Protein AF-A0A4D4N0U7-F1 (afdb_monomer_lite)

InterPro domains:
  IPR027417 P-loop containing nucleoside triphosphate hydrolase [SSF52540] (2-85)
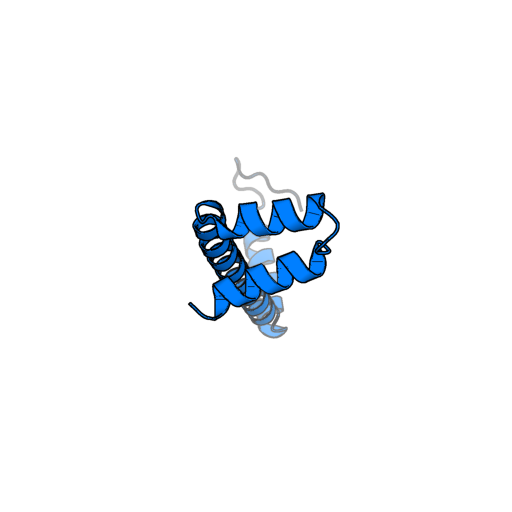
Secondary structure (DSSP, 8-state):
---BGGGTBTHHHHHHHHHHHHHHHHHTTHHHHHHHHHHHHHHHHHHHHHHHHHHHHHHTSHHHHHHHHHHHTTSS-HHHHHHHHHHHHH--

Radius of gyration: 25.64 Å; chains: 1; bounding box: 59×24×57 Å

pLDDT: mean 88.2, std 10.39, range [55.12, 98.31]

Sequence (92 aa):
MKTVAARGEGIDEVVEALEKHRAWMEEHGVLTERRLARASQEIETIAVTALRRRIGDLHGDRRLSALAERIVAGELDPYRAADSLVEGVTEG

Organism: Streptomyces avermitilis (NCBI:txid33903)

Foldseek 3Di:
DDADVVVRRPVVVVVVVVVVVVVVCVVVVVVVVVVVVVVVVVVVVVVVVVLVVLLVVCVPPCLLVVLVVCVVVVNDDPVVSVVVSSVVSVVD

Structure (mmCIF, N/CA/C/O backbone):
data_AF-A0A4D4N0U7-F1
#
_entry.id   AF-A0A4D4N0U7-F1
#
loop_
_atom_site.group_PDB
_atom_site.id
_atom_site.type_symbol
_atom_site.label_atom_id
_atom_site.label_alt_id
_atom_site.label_comp_id
_atom_site.label_asym_id
_atom_site.label_entity_id
_atom_site.label_seq_id
_atom_site.pdbx_PDB_ins_code
_atom_site.Cartn_x
_atom_site.Cartn_y
_atom_site.Cartn_z
_atom_site.occupancy
_atom_site.B_iso_or_equiv
_atom_site.auth_seq_id
_atom_site.auth_comp_id
_atom_site.auth_asym_id
_atom_site.auth_atom_id
_atom_site.pdbx_PDB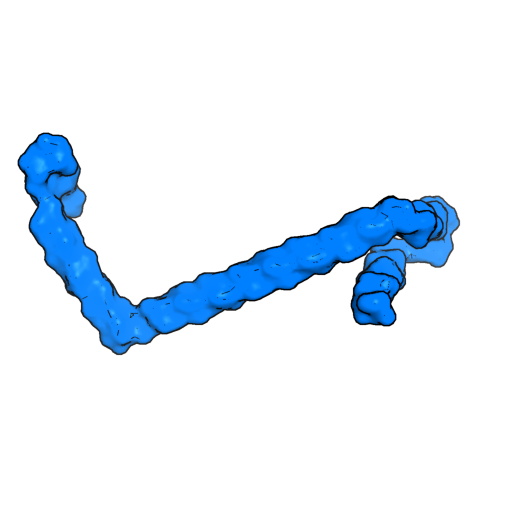_model_num
ATOM 1 N N . MET A 1 1 ? -29.709 -12.771 18.530 1.00 61.78 1 MET A N 1
ATOM 2 C CA . MET A 1 1 ? -30.754 -11.814 18.949 1.00 61.78 1 MET A CA 1
ATOM 3 C C . MET A 1 1 ? -31.412 -11.239 17.694 1.00 61.78 1 MET A C 1
ATOM 5 O O . MET A 1 1 ? -30.703 -11.090 16.706 1.00 61.78 1 MET A O 1
ATOM 9 N N . LYS A 1 2 ? -32.730 -10.997 17.680 1.00 67.50 2 LYS A N 1
ATOM 10 C CA . LYS A 1 2 ? -33.425 -10.334 16.559 1.00 67.50 2 LYS A CA 1
ATOM 11 C C . LYS A 1 2 ? -33.757 -8.902 16.977 1.00 67.50 2 LYS A C 1
ATOM 13 O O . LYS A 1 2 ? -34.266 -8.723 18.075 1.00 67.50 2 LYS A O 1
ATOM 18 N N . THR A 1 3 ? -33.484 -7.928 16.118 1.00 74.06 3 THR A N 1
ATOM 19 C CA . THR A 1 3 ? -33.866 -6.523 16.318 1.00 74.06 3 THR A CA 1
ATOM 20 C C . THR A 1 3 ? -34.805 -6.075 15.205 1.00 74.06 3 THR A C 1
ATOM 22 O O . THR A 1 3 ? -34.673 -6.519 14.061 1.00 74.06 3 THR A O 1
ATOM 25 N N . VAL A 1 4 ? -35.770 -5.210 15.530 1.00 77.31 4 VAL A N 1
ATOM 26 C CA . VAL A 1 4 ? -36.690 -4.608 14.552 1.00 77.31 4 VAL A CA 1
ATOM 27 C C . VAL A 1 4 ? -36.568 -3.093 14.647 1.00 77.31 4 VAL A C 1
ATOM 29 O O . VAL A 1 4 ? -37.276 -2.435 15.408 1.00 77.31 4 VAL A O 1
ATOM 32 N N . ALA A 1 5 ? -35.676 -2.531 13.828 1.00 71.12 5 ALA A N 1
ATOM 33 C CA . ALA A 1 5 ? -35.340 -1.105 13.855 1.00 71.12 5 ALA A CA 1
ATOM 34 C C . ALA A 1 5 ? -36.569 -0.188 13.710 1.00 71.12 5 ALA A C 1
ATOM 36 O O . ALA A 1 5 ? -36.683 0.811 14.409 1.00 71.12 5 ALA A O 1
ATOM 37 N N . ALA A 1 6 ? -37.532 -0.560 12.860 1.00 76.19 6 ALA A N 1
ATOM 38 C CA . ALA A 1 6 ? -38.743 0.228 12.614 1.00 76.19 6 ALA A CA 1
ATOM 39 C C . ALA A 1 6 ? -39.706 0.316 13.817 1.00 76.19 6 ALA A C 1
ATOM 41 O O . ALA A 1 6 ? -40.606 1.149 13.805 1.00 76.19 6 ALA A O 1
ATOM 42 N N . ARG A 1 7 ? -39.549 -0.546 14.832 1.00 76.88 7 ARG A N 1
ATOM 43 C CA . ARG A 1 7 ? -40.392 -0.574 16.042 1.00 76.88 7 ARG A CA 1
ATOM 44 C C . ARG A 1 7 ? -39.635 -0.198 17.316 1.00 76.88 7 ARG A C 1
ATOM 46 O O . ARG A 1 7 ? -40.230 -0.203 18.384 1.00 76.88 7 ARG A O 1
ATOM 53 N N . GLY A 1 8 ? -38.339 0.101 17.215 1.00 72.31 8 GLY A N 1
ATOM 54 C CA . GLY A 1 8 ? -37.487 0.339 18.382 1.00 72.31 8 GLY A CA 1
ATOM 55 C C . GLY A 1 8 ? -37.195 -0.914 19.218 1.00 72.31 8 GLY A C 1
ATOM 56 O O . GLY A 1 8 ? -36.566 -0.814 20.264 1.00 72.31 8 GLY A O 1
ATOM 57 N N . GLU A 1 9 ? -37.625 -2.097 18.774 1.00 84.38 9 GLU A N 1
ATOM 58 C CA . GLU A 1 9 ? -37.477 -3.342 19.530 1.00 84.38 9 GLU A CA 1
ATOM 59 C C . GLU A 1 9 ? -36.052 -3.895 19.415 1.00 84.38 9 GLU A C 1
ATOM 61 O O . GLU A 1 9 ? -35.523 -4.083 18.309 1.00 84.38 9 GLU A O 1
ATOM 66 N N . GLY A 1 10 ? -35.457 -4.226 20.560 1.00 82.38 10 GLY A N 1
ATOM 67 C CA . GLY A 1 10 ? -34.141 -4.852 20.627 1.00 82.38 10 GLY A CA 1
ATOM 68 C C . GLY A 1 10 ? -32.961 -3.875 20.542 1.00 82.38 10 GLY A C 1
ATOM 69 O O . GLY A 1 10 ? -31.822 -4.319 20.401 1.00 82.38 10 GLY A O 1
ATOM 70 N N . ILE A 1 11 ? -33.216 -2.559 20.519 1.00 85.88 11 ILE A N 1
ATOM 71 C CA . ILE A 1 11 ? -32.162 -1.541 20.381 1.00 85.88 11 ILE A CA 1
ATOM 72 C C . ILE A 1 11 ? -31.333 -1.445 21.663 1.00 85.88 11 ILE A C 1
ATOM 74 O O . ILE A 1 11 ? -30.105 -1.458 21.576 1.00 85.88 11 ILE A O 1
ATOM 78 N N . ASP A 1 12 ? -31.979 -1.398 22.827 1.00 87.00 12 ASP A N 1
ATOM 79 C CA . ASP A 1 12 ? -31.298 -1.239 24.117 1.00 87.00 12 ASP A CA 1
ATOM 80 C C . ASP A 1 12 ? -30.342 -2.404 24.391 1.00 87.00 12 ASP A C 1
ATOM 82 O O . ASP A 1 12 ? -29.196 -2.206 24.789 1.00 87.00 12 ASP A O 1
ATOM 86 N N . GLU A 1 13 ? -30.753 -3.628 24.074 1.00 86.88 13 GLU A N 1
ATOM 87 C CA . GLU A 1 13 ? -29.913 -4.805 24.260 1.00 86.88 13 GLU A CA 1
ATOM 88 C C . GLU A 1 13 ? -28.758 -4.869 23.242 1.00 86.88 13 GLU A C 1
ATOM 90 O O . GLU A 1 13 ? -27.699 -5.422 23.546 1.00 86.88 13 GLU A O 1
ATOM 95 N N . VAL A 1 14 ? -28.913 -4.293 22.039 1.00 88.56 14 VAL A N 1
ATOM 96 C CA . VAL A 1 14 ? -27.785 -4.122 21.104 1.00 88.56 14 VAL A CA 1
ATOM 97 C C . VAL A 1 14 ? -26.794 -3.095 21.636 1.00 88.56 14 VAL A C 1
ATOM 99 O O . VAL A 1 14 ? -25.589 -3.331 21.545 1.00 88.56 14 VAL A O 1
ATOM 102 N N . VAL A 1 15 ? -27.270 -1.987 22.207 1.00 91.56 15 VAL A N 1
ATOM 103 C CA . VAL A 1 15 ? -26.401 -0.984 22.840 1.00 91.56 15 VAL A CA 1
ATOM 104 C C . VAL A 1 15 ? -25.631 -1.614 24.002 1.00 91.56 15 VAL A C 1
ATOM 106 O O . VAL A 1 15 ? -24.404 -1.531 24.027 1.00 91.56 15 VAL A O 1
ATOM 109 N N . GLU A 1 16 ? -26.307 -2.350 24.887 1.00 92.50 16 GLU A N 1
ATOM 110 C CA . GLU A 1 16 ? -25.669 -3.044 26.012 1.00 92.50 16 GLU A CA 1
ATOM 111 C C . GLU A 1 16 ? -24.627 -4.077 25.537 1.00 92.50 16 GLU A C 1
ATOM 113 O O . GLU A 1 16 ? -23.526 -4.182 26.087 1.00 92.50 16 GLU A O 1
ATOM 118 N N . ALA A 1 17 ? -24.933 -4.834 24.479 1.00 92.06 17 ALA A N 1
ATOM 119 C CA . ALA A 1 17 ? -23.988 -5.781 23.892 1.00 92.06 17 ALA A CA 1
ATOM 120 C C . ALA A 1 17 ? -22.755 -5.083 23.286 1.00 92.06 17 ALA A C 1
ATOM 122 O O . ALA A 1 17 ? -21.637 -5.594 23.414 1.00 92.06 17 ALA A O 1
ATOM 123 N N . LEU A 1 18 ? -22.931 -3.917 22.653 1.00 93.00 18 LEU A N 1
ATOM 124 C CA . LEU A 1 18 ? -21.831 -3.112 22.116 1.00 93.00 18 LEU A CA 1
ATOM 125 C C . LEU A 1 18 ? -20.942 -2.549 23.226 1.00 93.00 18 LEU A C 1
ATOM 127 O O . LEU A 1 18 ? -19.719 -2.577 23.086 1.00 93.00 18 LEU A O 1
ATOM 131 N N . GLU A 1 19 ? -21.525 -2.082 24.330 1.00 95.25 19 GLU A N 1
ATOM 132 C CA . GLU A 1 19 ? -20.775 -1.592 25.491 1.00 95.25 19 GLU A CA 1
ATOM 133 C C . GLU A 1 19 ? -19.946 -2.706 26.135 1.00 95.25 19 GLU A C 1
ATOM 135 O O . GLU A 1 19 ? -18.742 -2.534 26.337 1.00 95.25 19 GLU A O 1
ATOM 140 N N . LYS A 1 20 ? -20.544 -3.886 26.359 1.00 93.75 20 LYS A N 1
ATOM 141 C CA . LYS A 1 20 ? -19.827 -5.071 26.866 1.00 93.75 20 LYS A CA 1
ATOM 142 C C . LYS A 1 20 ? -18.683 -5.476 25.943 1.00 93.75 20 LYS A C 1
ATOM 144 O O . LYS A 1 20 ? -17.578 -5.751 26.410 1.00 93.75 20 LYS A O 1
ATOM 149 N N . HIS A 1 21 ? -18.923 -5.491 24.631 1.00 93.88 21 HIS A N 1
ATOM 150 C CA . HIS A 1 21 ? -17.880 -5.821 23.666 1.00 93.88 21 HIS A CA 1
ATOM 151 C C . HIS A 1 21 ? -16.760 -4.777 23.665 1.00 93.88 21 HIS A C 1
ATOM 153 O O . HIS A 1 21 ? -15.587 -5.141 23.639 1.00 93.88 21 HIS A O 1
ATOM 159 N N . ARG A 1 22 ? -17.100 -3.486 23.744 1.00 92.50 22 ARG A N 1
ATOM 160 C CA . ARG A 1 22 ? -16.120 -2.401 23.810 1.00 92.50 22 ARG A CA 1
ATOM 161 C C . ARG A 1 22 ? -15.250 -2.494 25.061 1.00 92.50 22 ARG A C 1
ATOM 163 O O . ARG A 1 22 ? -14.036 -2.398 24.927 1.00 92.50 22 ARG A O 1
ATOM 170 N N . ALA A 1 23 ? -15.847 -2.713 26.231 1.00 95.19 23 ALA A N 1
ATOM 171 C CA . ALA A 1 23 ? -15.111 -2.875 27.484 1.00 95.19 23 ALA A CA 1
ATOM 172 C C . ALA A 1 23 ? -14.138 -4.060 27.407 1.00 95.19 23 ALA A C 1
ATOM 174 O O . ALA A 1 23 ? -12.960 -3.912 27.722 1.00 95.19 23 ALA A O 1
ATOM 175 N N . TRP A 1 24 ? -14.597 -5.198 26.874 1.00 96.75 24 TRP A N 1
ATOM 176 C CA . TRP A 1 24 ? -13.734 -6.354 26.630 1.00 96.75 24 TRP A CA 1
ATOM 177 C C . TRP A 1 24 ? -12.579 -6.010 25.675 1.00 96.75 24 TRP A C 1
ATOM 179 O O . TRP A 1 24 ? -11.425 -6.321 25.956 1.00 96.75 24 TRP A O 1
ATOM 189 N N . MET A 1 25 ? -12.854 -5.315 24.567 1.00 95.44 25 MET A N 1
ATOM 190 C CA . MET A 1 25 ? -11.820 -4.906 23.610 1.00 95.44 25 MET A CA 1
ATOM 191 C C . MET A 1 25 ? -10.812 -3.896 24.181 1.00 95.44 25 MET A C 1
ATOM 193 O O . MET A 1 25 ? -9.669 -3.868 23.721 1.00 95.44 25 MET A O 1
ATOM 197 N N . GLU A 1 26 ? -11.230 -3.039 25.113 1.00 94.31 26 GLU A N 1
ATOM 198 C CA . GLU A 1 26 ? -10.355 -2.098 25.825 1.00 94.31 26 GLU A CA 1
ATOM 199 C C . GLU A 1 26 ? -9.457 -2.841 26.818 1.00 94.31 26 GLU A C 1
ATOM 201 O O . GLU A 1 26 ? -8.239 -2.676 26.766 1.00 94.31 26 GLU A O 1
ATOM 206 N N . GLU A 1 27 ? -10.036 -3.720 27.641 1.00 95.56 27 GLU A N 1
ATOM 207 C CA . GLU A 1 27 ? -9.311 -4.554 28.607 1.00 95.56 27 GLU A CA 1
ATOM 208 C C . GLU A 1 27 ? -8.263 -5.449 27.929 1.00 95.56 27 GLU A C 1
ATOM 210 O O . GLU A 1 27 ? -7.149 -5.599 28.424 1.00 95.56 27 GLU A O 1
ATOM 215 N N . HIS A 1 28 ? -8.593 -5.997 26.759 1.00 95.50 28 HIS A N 1
ATOM 216 C CA . HIS A 1 28 ? -7.731 -6.932 26.034 1.00 95.50 28 HIS A CA 1
ATOM 217 C C . HIS A 1 28 ? -6.824 -6.241 25.001 1.00 95.50 28 HIS A C 1
ATOM 219 O O . HIS A 1 28 ? -6.192 -6.916 24.196 1.00 95.50 28 HIS A O 1
ATOM 225 N N . GLY A 1 29 ? -6.775 -4.903 24.959 1.00 94.81 29 GLY A N 1
ATOM 226 C CA . GLY A 1 29 ? -5.894 -4.150 24.050 1.00 94.81 29 GLY A CA 1
ATOM 227 C C . GLY A 1 29 ? -6.256 -4.215 22.556 1.00 94.81 29 GLY A C 1
ATOM 228 O O . GLY A 1 29 ? -5.613 -3.558 21.733 1.00 94.81 29 GLY A O 1
ATOM 229 N N . VAL A 1 30 ? -7.329 -4.921 22.190 1.00 96.50 30 VAL A N 1
ATOM 230 C CA . VAL A 1 30 ? -7.759 -5.173 20.803 1.00 96.50 30 VAL A CA 1
ATOM 231 C C . VAL A 1 30 ? -8.033 -3.875 20.039 1.00 96.50 30 VAL A C 1
ATOM 233 O O . VAL A 1 30 ? -7.789 -3.787 18.832 1.00 96.50 30 VAL A O 1
ATOM 236 N N . LEU A 1 31 ? -8.537 -2.831 20.710 1.00 93.44 31 LEU A N 1
ATOM 237 C CA . LEU A 1 31 ? -8.739 -1.530 20.058 1.00 93.44 31 LEU A CA 1
ATOM 238 C C . LEU A 1 31 ? -7.425 -0.918 19.570 1.00 93.44 31 LEU A C 1
ATOM 240 O O . LEU A 1 31 ? -7.394 -0.352 18.475 1.00 93.44 31 LEU A O 1
ATOM 244 N N . THR A 1 32 ? -6.362 -1.030 20.362 1.00 94.94 32 THR A N 1
ATOM 245 C CA . THR A 1 32 ? -5.034 -0.517 20.015 1.00 94.94 32 THR A CA 1
ATOM 246 C C . THR A 1 32 ? -4.440 -1.318 18.865 1.00 94.94 32 THR A C 1
ATOM 248 O O . THR A 1 32 ? -4.011 -0.719 17.881 1.00 94.94 32 THR A O 1
ATOM 251 N N . GLU A 1 33 ? -4.518 -2.649 18.914 1.00 96.44 33 GLU A N 1
ATOM 252 C CA . GLU A 1 33 ? -4.071 -3.525 17.821 1.00 96.44 33 GLU A CA 1
ATOM 253 C C . GLU A 1 33 ? -4.778 -3.193 16.501 1.00 96.44 33 GLU A C 1
ATOM 255 O O . GLU A 1 33 ? -4.140 -2.990 15.468 1.00 96.44 33 GLU A O 1
ATOM 260 N N . ARG A 1 34 ? -6.108 -3.035 16.532 1.00 96.25 34 ARG A N 1
ATOM 261 C CA . ARG A 1 34 ? -6.890 -2.657 15.346 1.00 96.25 34 ARG A CA 1
ATOM 262 C C . ARG A 1 34 ? -6.566 -1.257 14.838 1.00 96.25 34 ARG A C 1
ATOM 264 O O . ARG A 1 34 ? -6.720 -1.004 13.645 1.00 96.25 34 ARG A O 1
ATOM 271 N N . ARG A 1 35 ? -6.223 -0.315 15.722 1.00 96.38 35 ARG A N 1
ATOM 272 C CA . ARG A 1 35 ? -5.789 1.035 15.321 1.00 96.38 35 ARG A CA 1
ATOM 273 C C . ARG A 1 35 ? -4.428 0.971 14.638 1.00 96.38 35 ARG A C 1
ATOM 275 O O . ARG A 1 35 ? -4.281 1.585 13.589 1.00 96.38 35 ARG A O 1
ATOM 282 N N . LEU A 1 36 ? -3.496 0.189 15.180 1.00 97.62 36 LEU A N 1
ATOM 283 C CA . LEU A 1 36 ? -2.178 -0.013 14.587 1.00 97.62 36 LEU A CA 1
ATOM 284 C C . LEU A 1 36 ? -2.289 -0.666 13.207 1.00 97.62 36 LEU A C 1
ATOM 286 O O . LEU A 1 36 ? -1.770 -0.119 12.245 1.00 97.62 36 LEU A O 1
ATOM 290 N N . ALA A 1 37 ? -3.050 -1.758 13.083 1.00 97.69 37 ALA A N 1
ATOM 291 C CA . ALA A 1 37 ? -3.261 -2.435 11.804 1.00 97.69 37 ALA A CA 1
ATOM 292 C C . ALA A 1 37 ? -3.881 -1.507 10.743 1.00 97.69 37 ALA A C 1
ATOM 294 O O . ALA A 1 37 ? -3.437 -1.493 9.596 1.00 97.69 37 ALA A O 1
ATOM 295 N N . ARG A 1 38 ? -4.871 -0.684 11.125 1.00 97.94 38 ARG A N 1
ATOM 296 C CA . ARG A 1 38 ? -5.460 0.319 10.221 1.00 97.94 38 ARG A CA 1
ATOM 297 C C . ARG A 1 38 ? -4.448 1.378 9.800 1.00 97.94 38 ARG A C 1
ATOM 299 O O . ARG A 1 38 ? -4.363 1.667 8.613 1.00 97.94 38 ARG A O 1
ATOM 306 N N . ALA A 1 39 ? -3.675 1.913 10.743 1.00 97.88 39 ALA A N 1
ATOM 307 C CA . ALA A 1 39 ? -2.642 2.896 10.441 1.00 97.88 39 ALA A CA 1
ATOM 308 C C . ALA A 1 39 ? -1.569 2.315 9.506 1.00 97.88 39 ALA A C 1
ATOM 310 O O . ALA A 1 39 ? -1.197 2.959 8.532 1.00 97.88 39 ALA A O 1
ATOM 311 N N . SER A 1 40 ? -1.119 1.079 9.743 1.00 97.81 40 SER A N 1
ATOM 312 C CA . SER A 1 40 ? -0.175 0.384 8.861 1.00 97.81 40 SER A CA 1
ATOM 313 C C . SER A 1 40 ? -0.729 0.216 7.446 1.00 97.81 40 SER A C 1
ATOM 315 O O . SER A 1 40 ? -0.036 0.540 6.484 1.00 97.81 40 SER A O 1
ATOM 317 N N . GLN A 1 41 ? -1.987 -0.216 7.312 1.00 98.19 41 GLN A N 1
ATOM 318 C CA . GLN A 1 41 ? -2.635 -0.375 6.008 1.00 98.19 41 GLN A CA 1
ATOM 319 C C . GLN A 1 41 ? -2.783 0.961 5.268 1.00 98.19 41 GLN A C 1
ATOM 321 O O . GLN A 1 41 ? -2.613 1.026 4.049 1.00 98.19 41 GLN A O 1
ATOM 326 N N . GLU A 1 42 ? -3.111 2.030 5.994 1.00 98.31 42 GLU A N 1
ATOM 327 C CA . GLU A 1 42 ? -3.247 3.376 5.441 1.00 98.31 42 GLU A CA 1
ATOM 328 C C . GLU A 1 42 ? -1.898 3.912 4.951 1.00 98.31 42 GLU A C 1
ATOM 330 O O . GLU A 1 42 ? -1.800 4.364 3.810 1.00 98.31 42 GLU A O 1
ATOM 335 N N . ILE A 1 43 ? -0.842 3.768 5.757 1.00 98.25 43 ILE A N 1
ATOM 336 C CA . ILE A 1 43 ? 0.531 4.133 5.382 1.00 98.25 43 ILE A CA 1
ATOM 337 C C . ILE A 1 43 ? 0.963 3.382 4.118 1.00 98.25 43 ILE A C 1
ATOM 339 O O . ILE A 1 43 ? 1.449 4.005 3.174 1.00 98.25 43 ILE A O 1
ATOM 343 N N . GLU A 1 44 ? 0.756 2.064 4.070 1.00 98.12 44 GLU A N 1
ATOM 344 C CA . GLU A 1 44 ? 1.084 1.243 2.901 1.00 98.12 44 GLU A CA 1
ATOM 345 C C . GLU A 1 44 ? 0.323 1.714 1.655 1.00 9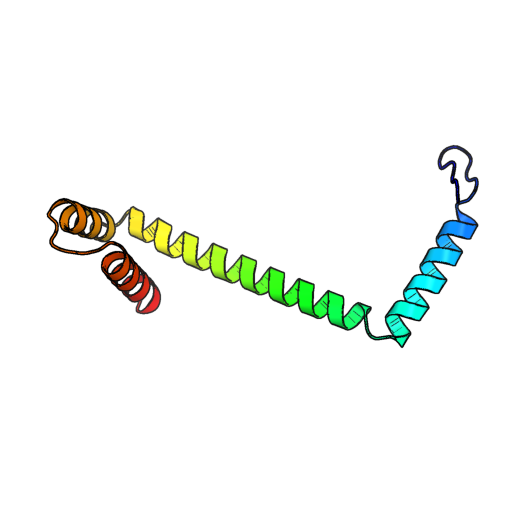8.12 44 GLU A C 1
ATOM 347 O O . GLU A 1 44 ? 0.914 1.917 0.593 1.00 98.12 44 GLU A O 1
ATOM 352 N N . THR A 1 45 ? -0.982 1.957 1.793 1.00 98.00 45 THR A N 1
ATOM 353 C CA . THR A 1 45 ? -1.833 2.418 0.689 1.00 98.00 45 THR A CA 1
ATOM 354 C C . THR A 1 45 ? -1.346 3.754 0.138 1.00 98.00 45 THR A C 1
ATOM 356 O O . THR A 1 45 ? -1.233 3.916 -1.081 1.00 98.00 45 THR A O 1
ATOM 359 N N . ILE A 1 46 ? -1.024 4.704 1.020 1.00 97.62 46 ILE A N 1
ATOM 360 C CA . ILE A 1 46 ? -0.494 6.016 0.640 1.00 97.62 46 ILE A CA 1
ATOM 361 C C . ILE A 1 46 ? 0.842 5.853 -0.090 1.00 97.62 46 ILE A C 1
ATOM 363 O O . ILE A 1 46 ? 1.010 6.400 -1.182 1.00 97.62 46 ILE A O 1
ATOM 367 N N . ALA A 1 47 ? 1.768 5.070 0.469 1.00 95.88 47 ALA A N 1
ATOM 368 C CA . ALA A 1 47 ? 3.097 4.864 -0.097 1.00 95.88 47 ALA A CA 1
ATOM 369 C C . ALA A 1 47 ? 3.041 4.217 -1.492 1.00 95.88 47 ALA A C 1
ATOM 371 O O . ALA A 1 47 ? 3.630 4.740 -2.441 1.00 95.88 47 ALA A O 1
ATOM 372 N N . VAL A 1 48 ? 2.280 3.128 -1.654 1.00 94.94 48 VAL A N 1
ATOM 373 C CA . VAL A 1 48 ? 2.129 2.430 -2.943 1.00 94.94 48 VAL A CA 1
ATOM 374 C C . VAL A 1 48 ? 1.436 3.320 -3.974 1.00 94.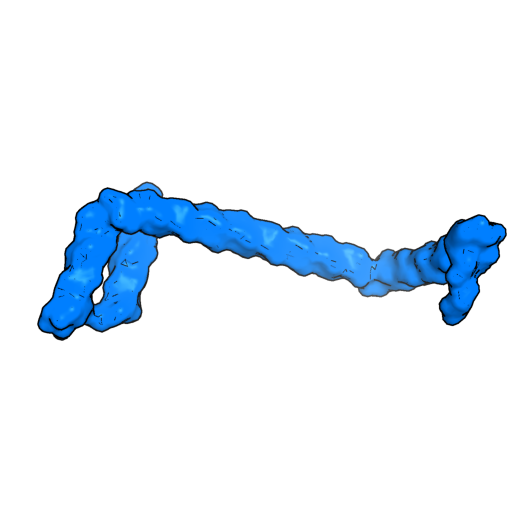94 48 VAL A C 1
ATOM 376 O O . VAL A 1 48 ? 1.831 3.340 -5.141 1.00 94.94 48 VAL A O 1
ATOM 379 N N . THR A 1 49 ? 0.427 4.093 -3.565 1.00 95.62 49 THR A N 1
ATOM 380 C CA . THR A 1 49 ? -0.258 5.036 -4.464 1.00 95.62 49 THR A CA 1
ATOM 381 C C . THR A 1 49 ? 0.691 6.129 -4.948 1.00 95.62 49 THR A C 1
ATOM 383 O O . THR A 1 49 ? 0.720 6.429 -6.142 1.00 95.62 49 THR A O 1
ATOM 386 N N . ALA A 1 50 ? 1.501 6.692 -4.049 1.00 91.88 50 ALA A N 1
ATOM 387 C CA . ALA A 1 50 ? 2.499 7.696 -4.397 1.00 91.88 50 ALA A CA 1
ATOM 388 C C . ALA A 1 50 ? 3.559 7.137 -5.361 1.00 91.88 50 ALA A C 1
ATOM 390 O O . ALA A 1 50 ? 3.857 7.769 -6.376 1.00 91.88 50 ALA A O 1
ATOM 391 N N . LEU A 1 51 ? 4.074 5.930 -5.098 1.00 90.31 51 LEU A N 1
ATOM 392 C CA . LEU A 1 51 ? 5.055 5.271 -5.963 1.00 90.31 51 LEU A CA 1
ATOM 393 C C . LEU A 1 51 ? 4.490 4.993 -7.363 1.00 90.31 51 LEU A C 1
ATOM 395 O O . LEU A 1 51 ? 5.137 5.305 -8.361 1.00 90.31 51 LEU A O 1
ATOM 399 N N . ARG A 1 52 ? 3.256 4.477 -7.453 1.00 88.56 52 ARG A N 1
ATOM 400 C CA . ARG A 1 52 ? 2.571 4.257 -8.739 1.00 88.56 52 ARG A CA 1
ATOM 401 C C . ARG A 1 52 ? 2.420 5.544 -9.541 1.00 88.56 52 ARG A C 1
ATOM 403 O O . ARG A 1 52 ? 2.576 5.511 -10.755 1.00 88.56 52 ARG A O 1
ATOM 410 N N . ARG A 1 53 ? 2.140 6.668 -8.875 1.00 88.31 53 ARG A N 1
ATOM 411 C CA . ARG A 1 53 ? 2.025 7.977 -9.531 1.00 88.31 53 ARG A CA 1
ATOM 412 C C . ARG A 1 53 ? 3.355 8.411 -10.148 1.00 88.31 53 ARG A C 1
ATOM 414 O O . ARG A 1 53 ? 3.384 8.705 -11.334 1.00 88.31 53 ARG A O 1
ATOM 421 N N . ARG A 1 54 ? 4.453 8.318 -9.385 1.00 85.62 54 ARG A N 1
ATOM 422 C CA . ARG A 1 54 ? 5.815 8.615 -9.871 1.00 85.62 54 ARG A CA 1
ATOM 423 C C . ARG A 1 54 ? 6.209 7.732 -11.059 1.00 85.62 54 ARG A C 1
ATOM 425 O O . ARG A 1 54 ? 6.766 8.219 -12.033 1.00 85.62 54 ARG A O 1
ATOM 432 N N . ILE A 1 55 ? 5.883 6.439 -11.006 1.00 84.31 55 ILE A N 1
ATOM 433 C CA . ILE A 1 55 ? 6.107 5.512 -12.128 1.00 84.31 55 ILE A CA 1
ATOM 434 C C . ILE A 1 55 ? 5.243 5.888 -13.342 1.00 84.31 55 ILE A C 1
ATOM 436 O O . ILE A 1 55 ? 5.699 5.777 -14.479 1.00 84.31 55 ILE A O 1
ATOM 440 N N . GLY A 1 56 ? 3.998 6.317 -13.127 1.00 80.44 56 GLY A N 1
ATOM 441 C CA . GLY A 1 56 ? 3.112 6.800 -14.187 1.00 80.44 56 GLY A CA 1
ATOM 442 C C . GLY A 1 56 ? 3.656 8.048 -14.884 1.00 80.44 56 GLY A C 1
ATOM 443 O O . GLY A 1 56 ? 3.611 8.123 -16.108 1.00 80.44 56 GLY A O 1
ATOM 444 N N . ASP A 1 57 ? 4.259 8.971 -14.137 1.00 78.81 57 ASP A N 1
ATOM 445 C CA . ASP A 1 57 ? 4.935 10.137 -14.717 1.00 78.81 57 ASP A CA 1
ATOM 446 C C . ASP A 1 57 ? 6.127 9.711 -15.604 1.00 78.81 57 ASP A C 1
ATOM 448 O O . ASP A 1 57 ? 6.351 10.292 -16.666 1.00 78.81 57 ASP A O 1
ATOM 452 N N . LEU A 1 58 ? 6.825 8.622 -15.248 1.00 70.19 58 LEU A N 1
ATOM 453 C CA . LEU A 1 58 ? 7.877 8.015 -16.079 1.00 70.19 58 LEU A CA 1
ATOM 454 C C . LEU A 1 58 ? 7.356 7.230 -17.289 1.00 70.19 58 LEU A C 1
ATOM 456 O O . LEU A 1 58 ? 8.101 7.071 -18.252 1.00 70.19 58 LEU A O 1
ATOM 460 N N . HIS A 1 59 ? 6.107 6.746 -17.289 1.00 61.75 59 HIS A N 1
ATOM 461 C CA . HIS A 1 59 ? 5.508 6.152 -18.498 1.00 61.75 59 HIS A CA 1
ATOM 462 C C . HIS A 1 59 ? 5.378 7.191 -19.623 1.00 61.75 59 HIS A C 1
ATOM 464 O O . HIS A 1 59 ? 5.384 6.826 -20.796 1.00 61.75 59 HIS A O 1
ATOM 470 N N . GLY A 1 60 ? 5.273 8.479 -19.271 1.00 62.59 60 GLY A N 1
ATOM 471 C CA . GLY A 1 60 ? 5.347 9.593 -20.218 1.00 62.59 60 GLY A CA 1
ATOM 472 C C . GLY A 1 60 ? 6.772 9.944 -20.668 1.00 62.59 60 GLY A C 1
ATOM 473 O O . GLY A 1 60 ? 6.931 10.714 -21.615 1.00 62.59 60 GLY A O 1
ATOM 474 N N . ASP A 1 61 ? 7.802 9.388 -20.021 1.00 62.94 61 ASP A N 1
ATOM 475 C CA . ASP A 1 61 ? 9.210 9.550 -20.387 1.00 62.94 61 ASP A CA 1
ATOM 476 C C . ASP A 1 61 ? 9.639 8.444 -21.371 1.00 62.94 61 ASP A C 1
ATOM 478 O O . ASP A 1 61 ? 9.198 7.295 -21.314 1.00 62.94 61 ASP A O 1
ATOM 482 N N . ARG A 1 62 ? 10.572 8.768 -22.272 1.00 72.50 62 ARG A N 1
ATOM 483 C CA . ARG A 1 62 ? 11.124 7.836 -23.274 1.00 72.50 62 ARG A CA 1
ATOM 484 C C . ARG A 1 62 ? 11.802 6.610 -22.648 1.00 72.50 62 ARG A C 1
ATOM 486 O O . ARG A 1 62 ? 12.033 5.624 -23.343 1.00 72.50 62 ARG A O 1
ATOM 493 N N . ARG A 1 63 ? 12.117 6.658 -21.349 1.00 78.94 63 ARG A N 1
ATOM 494 C CA . ARG A 1 63 ? 12.798 5.590 -20.603 1.00 78.94 63 ARG A CA 1
ATOM 495 C C . ARG A 1 63 ? 12.018 4.281 -20.577 1.00 78.94 63 ARG A C 1
ATOM 497 O O . ARG A 1 63 ? 12.625 3.235 -20.785 1.00 78.94 63 ARG A O 1
ATOM 504 N N . LEU A 1 64 ? 10.703 4.317 -20.350 1.00 85.25 64 LEU A N 1
ATOM 505 C CA . LEU A 1 64 ? 9.923 3.081 -20.280 1.00 85.25 64 LEU A CA 1
ATOM 506 C C . LEU A 1 64 ? 9.856 2.389 -21.643 1.00 85.25 64 LEU A C 1
ATOM 508 O O . LEU A 1 64 ? 10.097 1.186 -21.730 1.00 85.25 64 LEU A O 1
ATOM 512 N N . SER A 1 65 ? 9.581 3.151 -22.704 1.00 88.25 65 SER A N 1
ATOM 513 C CA . SER A 1 65 ? 9.564 2.621 -24.069 1.00 88.25 65 SER A CA 1
ATOM 514 C C . SER A 1 65 ? 10.918 2.021 -24.449 1.00 88.25 65 SER A C 1
ATOM 516 O O . SER A 1 65 ? 10.961 0.917 -24.978 1.00 88.25 65 SER A O 1
ATOM 518 N N . ALA A 1 66 ? 12.027 2.672 -24.079 1.00 89.50 66 ALA A N 1
ATOM 519 C CA . ALA A 1 66 ? 13.371 2.146 -24.321 1.00 89.50 66 ALA A CA 1
ATOM 520 C C . ALA A 1 66 ? 13.652 0.833 -23.562 1.00 89.50 66 ALA A C 1
ATOM 522 O O . ALA A 1 66 ? 14.278 -0.077 -24.105 1.00 89.50 66 ALA A O 1
ATOM 523 N N . LEU A 1 67 ? 13.188 0.698 -22.313 1.00 91.38 67 LEU A N 1
ATOM 524 C CA . LEU A 1 67 ? 13.300 -0.561 -21.565 1.00 91.38 67 LEU A CA 1
ATOM 525 C C . LEU A 1 67 ? 12.457 -1.674 -22.206 1.00 91.38 67 LEU A C 1
ATOM 527 O O . LEU A 1 67 ? 12.928 -2.805 -22.321 1.00 91.38 67 LEU A O 1
ATOM 531 N N . ALA A 1 68 ? 11.246 -1.353 -22.668 1.00 92.19 68 ALA A N 1
ATOM 532 C CA . ALA A 1 68 ? 10.376 -2.302 -23.358 1.00 92.19 68 ALA A CA 1
ATOM 533 C C . ALA A 1 68 ? 10.977 -2.776 -24.694 1.00 92.19 68 ALA A C 1
ATOM 535 O O . ALA A 1 68 ? 10.970 -3.974 -24.973 1.00 92.19 68 ALA A O 1
ATOM 536 N N . GLU A 1 69 ? 11.553 -1.869 -25.487 1.00 94.81 69 GLU A N 1
ATOM 537 C CA . GLU A 1 69 ? 12.255 -2.203 -26.734 1.00 94.81 69 GLU A CA 1
ATOM 538 C C . GLU A 1 69 ? 13.413 -3.178 -26.488 1.00 94.81 69 GLU A C 1
ATOM 540 O O . GLU A 1 69 ? 13.538 -4.177 -27.197 1.00 94.81 69 GLU A O 1
ATOM 545 N N . ARG A 1 70 ? 14.208 -2.957 -25.434 1.00 95.88 70 ARG A N 1
ATOM 546 C CA . ARG A 1 70 ? 15.313 -3.854 -25.053 1.00 95.88 70 ARG A CA 1
ATOM 547 C C . ARG A 1 70 ? 14.839 -5.240 -24.615 1.00 95.88 70 ARG A C 1
ATOM 549 O O . ARG A 1 70 ? 15.514 -6.225 -24.907 1.00 95.88 70 ARG A O 1
ATOM 556 N N . ILE A 1 71 ? 13.682 -5.340 -23.952 1.00 96.69 71 ILE A N 1
ATOM 557 C CA . ILE A 1 71 ? 13.067 -6.641 -23.635 1.00 96.69 71 ILE A CA 1
ATOM 558 C C . ILE A 1 71 ? 12.651 -7.360 -24.920 1.00 96.69 71 ILE A C 1
ATOM 560 O O . ILE A 1 71 ? 12.965 -8.536 -25.092 1.00 96.69 71 ILE A O 1
ATOM 564 N N . VAL A 1 72 ? 11.979 -6.662 -25.841 1.00 97.69 72 VAL A N 1
ATOM 565 C CA . VAL A 1 72 ? 11.542 -7.240 -27.125 1.00 97.69 72 VAL A CA 1
ATOM 566 C C . VAL A 1 72 ? 12.738 -7.685 -27.974 1.00 97.69 72 VAL A C 1
ATOM 568 O O . VAL A 1 72 ? 12.664 -8.722 -28.630 1.0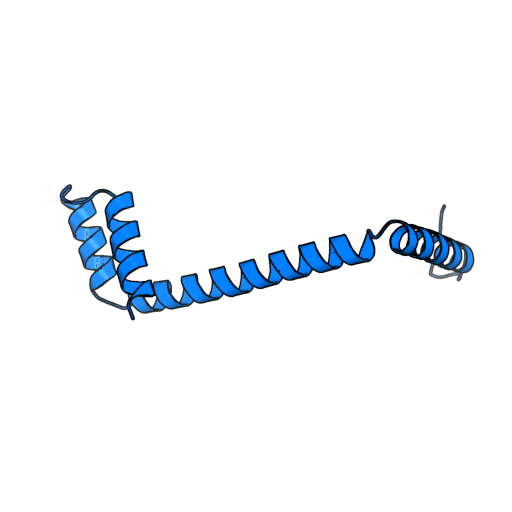0 97.69 72 VAL A O 1
ATOM 571 N N . ALA A 1 73 ? 13.851 -6.952 -27.919 1.00 97.25 73 ALA A N 1
ATOM 572 C CA . ALA A 1 73 ? 15.107 -7.320 -28.569 1.00 97.25 73 ALA A CA 1
ATOM 573 C C . ALA A 1 73 ? 15.841 -8.499 -27.891 1.00 97.25 73 ALA A C 1
ATOM 575 O O . ALA A 1 73 ? 16.807 -9.017 -28.448 1.00 97.25 73 ALA A O 1
ATOM 576 N N . GLY A 1 74 ? 15.401 -8.942 -26.707 1.00 95.88 74 GLY A N 1
ATOM 577 C CA . GLY A 1 74 ? 16.049 -10.010 -25.939 1.00 95.88 74 GLY A CA 1
ATOM 578 C C . GLY A 1 74 ? 17.332 -9.577 -25.219 1.00 95.88 74 GLY A C 1
ATOM 579 O O . GLY A 1 74 ? 18.111 -10.422 -24.786 1.00 95.88 74 GLY A O 1
ATOM 580 N N . GLU A 1 75 ? 17.563 -8.271 -25.085 1.00 96.75 75 GLU A N 1
ATOM 581 C CA . GLU A 1 75 ? 18.771 -7.688 -24.486 1.00 96.75 75 GLU A CA 1
ATOM 582 C C . GLU A 1 75 ? 18.641 -7.454 -22.976 1.00 96.75 75 GLU A C 1
ATOM 584 O O . GLU A 1 75 ? 19.639 -7.240 -22.281 1.00 96.75 75 GLU A O 1
ATOM 589 N N . LEU A 1 76 ? 17.410 -7.442 -22.465 1.00 96.56 76 LEU A N 1
ATOM 590 C CA . LEU A 1 76 ? 17.102 -7.189 -21.064 1.00 96.56 76 LEU A CA 1
ATOM 591 C C . LEU A 1 76 ? 15.934 -8.064 -20.618 1.00 96.56 76 LEU A C 1
ATOM 593 O O . LEU A 1 76 ? 14.942 -8.188 -21.330 1.00 96.56 76 LEU A O 1
ATOM 597 N N . ASP A 1 77 ? 16.032 -8.663 -19.437 1.00 96.62 77 ASP A N 1
ATOM 598 C CA . ASP A 1 77 ? 14.907 -9.387 -18.858 1.00 96.62 77 ASP A CA 1
ATOM 599 C C . ASP A 1 77 ? 13.953 -8.435 -18.103 1.00 96.62 77 ASP A C 1
ATOM 601 O O . ASP A 1 77 ? 14.364 -7.359 -17.654 1.00 96.62 77 ASP A O 1
ATOM 605 N N . PRO A 1 78 ? 12.675 -8.819 -17.929 1.00 93.44 78 PRO A N 1
ATOM 606 C CA . PRO A 1 78 ? 11.683 -7.970 -17.273 1.00 93.44 78 PRO A CA 1
ATOM 607 C C . PRO A 1 78 ? 12.010 -7.589 -15.825 1.00 93.44 78 PRO A C 1
ATOM 609 O O . PRO A 1 78 ? 11.599 -6.515 -15.389 1.00 93.44 78 PRO A O 1
ATOM 612 N N . TYR A 1 79 ? 12.736 -8.428 -15.078 1.00 94.69 79 TYR A N 1
ATOM 613 C CA . TYR A 1 79 ? 13.078 -8.132 -13.685 1.00 94.69 79 TYR A CA 1
ATOM 614 C C . TYR A 1 79 ? 14.140 -7.041 -13.622 1.00 94.69 79 TYR A C 1
ATOM 616 O O . TYR A 1 79 ? 13.935 -6.030 -12.957 1.00 94.69 79 TYR A O 1
ATOM 624 N N . ARG A 1 80 ? 15.211 -7.169 -14.412 1.00 94.50 80 ARG A N 1
ATOM 625 C CA . ARG A 1 80 ? 16.235 -6.120 -14.505 1.00 94.50 80 ARG A CA 1
ATOM 626 C C . ARG A 1 80 ? 15.689 -4.807 -15.058 1.00 94.50 80 ARG A C 1
ATOM 628 O O . ARG A 1 80 ? 16.103 -3.741 -14.616 1.00 94.50 80 ARG A O 1
ATOM 635 N N . ALA A 1 81 ? 14.756 -4.862 -16.008 1.00 91.69 81 ALA A N 1
ATOM 636 C CA . ALA A 1 81 ? 14.082 -3.662 -16.499 1.00 91.69 81 ALA A CA 1
ATOM 637 C C . ALA A 1 81 ? 13.250 -2.972 -15.407 1.00 91.69 81 ALA A C 1
ATOM 639 O O . ALA A 1 81 ? 13.256 -1.744 -15.321 1.00 91.69 81 ALA A O 1
ATOM 640 N N . ALA A 1 82 ? 12.555 -3.748 -14.571 1.00 90.62 82 ALA A N 1
ATOM 641 C CA . ALA A 1 82 ? 11.811 -3.222 -13.434 1.00 90.62 82 ALA A CA 1
ATOM 642 C C . ALA A 1 82 ? 12.742 -2.609 -12.377 1.00 90.62 82 ALA A C 1
ATOM 644 O O . ALA A 1 82 ? 12.451 -1.512 -11.905 1.00 90.62 82 ALA A O 1
ATOM 645 N N . ASP A 1 83 ? 13.874 -3.248 -12.069 1.00 91.31 83 ASP A N 1
ATOM 646 C CA . ASP A 1 83 ? 14.878 -2.704 -11.145 1.00 91.31 83 ASP A CA 1
ATOM 647 C C . ASP A 1 83 ? 15.404 -1.349 -11.640 1.00 91.31 83 ASP A C 1
ATOM 649 O O . ASP A 1 83 ? 15.334 -0.359 -10.913 1.00 91.31 83 ASP A O 1
ATOM 653 N N . SER A 1 84 ? 15.807 -1.256 -12.915 1.00 88.44 84 SER A N 1
ATOM 654 C CA . SER A 1 84 ? 16.249 0.013 -13.518 1.00 88.44 84 SER A CA 1
ATOM 655 C C . SER A 1 84 ? 15.164 1.095 -13.507 1.00 88.44 84 SER A C 1
ATOM 657 O O . SER A 1 84 ? 15.462 2.284 -13.376 1.00 88.44 84 SER A O 1
ATOM 659 N N . LEU A 1 85 ? 13.893 0.707 -13.661 1.00 86.56 85 LEU A N 1
ATOM 660 C CA . LEU A 1 85 ? 12.775 1.641 -13.561 1.00 86.56 85 LEU A CA 1
ATOM 661 C C . LEU A 1 85 ? 12.614 2.152 -12.123 1.00 86.56 85 LEU A C 1
ATOM 663 O O . LEU A 1 85 ? 12.412 3.348 -11.931 1.00 86.56 85 LEU A O 1
ATOM 667 N N . VAL A 1 86 ? 12.712 1.271 -11.125 1.00 87.00 86 VAL A N 1
ATOM 668 C CA . VAL A 1 86 ? 12.592 1.626 -9.703 1.00 87.00 86 VAL A CA 1
ATOM 669 C C . VAL A 1 86 ? 13.746 2.522 -9.257 1.00 87.00 86 VAL A C 1
ATO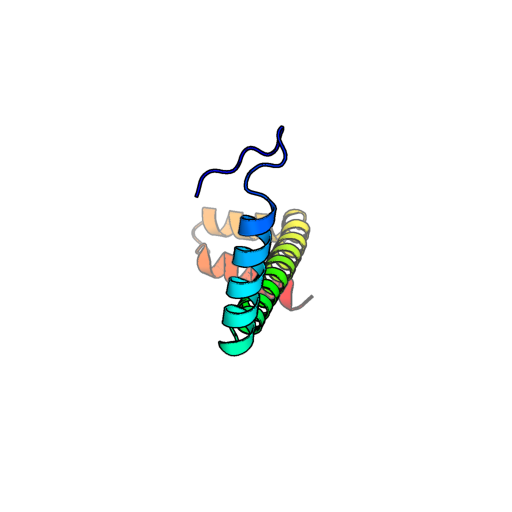M 671 O O . VAL A 1 86 ? 13.478 3.550 -8.636 1.00 87.00 86 VAL A O 1
ATOM 674 N N . GLU A 1 87 ? 14.987 2.202 -9.632 1.00 85.94 87 GLU A N 1
ATOM 675 C CA . GLU A 1 87 ? 16.173 3.031 -9.362 1.00 85.94 87 GLU A CA 1
ATOM 676 C C . GLU A 1 87 ? 15.966 4.468 -9.858 1.00 85.94 87 GLU A C 1
ATOM 678 O O . GLU A 1 87 ? 16.100 5.428 -9.093 1.00 85.94 87 GLU A O 1
ATOM 683 N N . GLY A 1 88 ? 15.513 4.616 -11.109 1.00 80.44 88 GLY A N 1
ATOM 684 C CA . GLY A 1 88 ? 15.235 5.919 -11.712 1.00 80.44 88 GLY A CA 1
ATOM 685 C C . GLY A 1 88 ? 14.100 6.701 -11.042 1.00 80.44 88 GLY A C 1
ATOM 686 O O . GLY A 1 88 ? 14.072 7.925 -11.142 1.00 80.44 88 GLY A O 1
ATOM 687 N N . VAL A 1 89 ? 13.177 6.026 -10.347 1.00 79.25 89 VAL A N 1
ATOM 688 C CA . VAL A 1 89 ? 12.159 6.692 -9.521 1.00 79.25 89 VAL A CA 1
ATOM 689 C C . VAL A 1 89 ? 12.763 7.163 -8.206 1.00 79.25 89 VAL A C 1
ATOM 691 O O . VAL A 1 89 ? 12.396 8.238 -7.748 1.00 79.25 89 VAL A O 1
ATOM 694 N N . THR A 1 90 ? 13.628 6.370 -7.571 1.00 74.81 90 THR A N 1
ATOM 695 C CA . THR A 1 90 ? 14.128 6.620 -6.209 1.00 74.81 90 THR A CA 1
ATOM 696 C C . THR A 1 90 ? 15.278 7.621 -6.117 1.00 74.81 90 THR A C 1
ATOM 698 O O . THR A 1 90 ? 15.424 8.242 -5.068 1.00 74.81 90 THR A O 1
ATOM 701 N N . GLU A 1 91 ? 16.068 7.790 -7.179 1.00 66.94 91 GLU A N 1
ATOM 702 C CA . GLU A 1 91 ? 17.226 8.703 -7.210 1.00 66.94 91 GLU A CA 1
ATOM 703 C C . GLU A 1 91 ? 16.884 10.147 -7.633 1.00 66.94 91 GLU A C 1
ATOM 705 O O . GLU A 1 91 ? 17.750 11.022 -7.574 1.00 66.94 91 GLU A O 1
ATOM 710 N N . GLY A 1 92 ? 15.639 10.398 -8.059 1.00 55.12 92 GLY A N 1
ATOM 711 C CA . GLY A 1 92 ? 15.125 11.712 -8.473 1.00 55.12 92 GLY A CA 1
ATOM 712 C C . GLY A 1 92 ? 14.375 12.478 -7.390 1.00 55.12 92 GLY A C 1
ATOM 713 O O . GLY A 1 92 ? 13.724 11.831 -6.532 1.00 55.12 92 GLY A O 1
#